Protein AF-A0A970GCR8-F1 (afdb_monomer_lite)

Secondary structure (DSSP, 8-state):
----------------SSPPHHHHHHHHHHHHHHHHHH-S-HHHHHHHHHHHHHHHHHTT-HHHHHHHHHHHHHHHHHHHHH------HHHHHHHHHHHHHHHHHTT-GGG-----GGGHHHHHHSTT--STHHHHTT--

Radius of gyration: 18.47 Å; chains: 1; bounding box: 47×45×52 Å

Sequence (140 aa):
MSGSIQRVNKVKLQFSNPRKIDEVFASYYLMLQYLQMSTQDPSAGAKVWLRWSWLYYDVQDEEMYIYASQQAYDMFKDAYYNSRRSTTVEQEQRLSLLLGELSLRLGNRDFCIIPKAENIGVLVAQKKDFTPHFVELISD

pLDDT: mean 70.86, std 19.69, range [33.91, 91.94]

Structure (mmCIF, N/CA/C/O backbone):
data_AF-A0A970GCR8-F1
#
_entry.id   AF-A0A970GCR8-F1
#
loop_
_atom_site.group_PDB
_atom_site.id
_atom_site.type_symbol
_atom_site.label_atom_id
_atom_site.label_alt_id
_atom_site.label_comp_id
_atom_site.label_asym_id
_atom_site.label_entity_id
_atom_site.label_seq_id
_atom_site.pdbx_PDB_ins_code
_atom_site.Cartn_x
_atom_site.Cartn_y
_atom_site.Cartn_z
_atom_site.occupancy
_atom_site.B_iso_or_equiv
_atom_site.auth_seq_id
_atom_site.auth_comp_id
_atom_site.auth_asym_id
_atom_site.auth_atom_id
_atom_site.pdbx_PDB_model_num
ATOM 1 N N . MET A 1 1 ? -22.436 24.938 -38.494 1.00 40.56 1 MET A N 1
ATOM 2 C CA . MET A 1 1 ? -22.784 24.130 -37.306 1.00 40.56 1 MET A CA 1
ATOM 3 C C . MET A 1 1 ? -21.615 24.209 -36.337 1.00 40.56 1 MET A C 1
ATOM 5 O O . MET A 1 1 ? -20.606 23.569 -36.582 1.00 40.56 1 MET A O 1
ATOM 9 N N . SER A 1 2 ? -21.690 25.078 -35.325 1.00 42.22 2 SER A N 1
ATOM 10 C CA . SER A 1 2 ? -20.643 25.208 -34.302 1.00 42.22 2 SER A CA 1
ATOM 11 C C . SER A 1 2 ? -21.113 24.455 -33.063 1.00 42.22 2 SER A C 1
ATOM 13 O O . SER A 1 2 ? -22.083 24.865 -32.428 1.00 42.22 2 SER A O 1
ATOM 15 N N . GLY A 1 3 ? -20.501 23.301 -32.798 1.00 45.28 3 GLY A N 1
ATOM 16 C CA . GLY A 1 3 ? -20.785 22.491 -31.619 1.00 45.28 3 GLY A CA 1
ATOM 17 C C . GLY A 1 3 ? -20.216 23.172 -30.381 1.00 45.28 3 GLY A C 1
ATOM 18 O O . GLY A 1 3 ? -19.003 23.321 -30.245 1.00 45.28 3 GLY A O 1
ATOM 19 N N . SER A 1 4 ? -21.091 23.609 -29.483 1.00 46.66 4 SER A N 1
ATOM 20 C CA . SER A 1 4 ? -20.717 24.130 -28.175 1.00 46.66 4 SER A CA 1
ATOM 21 C C . SER A 1 4 ? -20.138 23.003 -27.316 1.00 46.66 4 SER A C 1
ATOM 23 O O . SER A 1 4 ? -20.841 22.088 -26.893 1.00 46.66 4 SER A O 1
ATOM 25 N N . ILE A 1 5 ? -18.833 23.073 -27.046 1.00 57.75 5 ILE A N 1
ATOM 26 C CA . ILE A 1 5 ? -18.153 22.212 -26.074 1.00 57.75 5 ILE A CA 1
ATOM 27 C C . ILE A 1 5 ? -18.721 22.553 -24.690 1.00 57.75 5 ILE A C 1
ATOM 29 O O . ILE A 1 5 ? -18.456 23.630 -24.149 1.00 57.75 5 ILE A O 1
ATOM 33 N N . GLN A 1 6 ? -19.533 21.660 -24.118 1.00 56.91 6 GLN A N 1
ATOM 34 C CA . GLN A 1 6 ? -19.984 21.794 -22.735 1.00 56.91 6 GLN A CA 1
ATOM 35 C C . GLN A 1 6 ? -18.769 21.689 -21.806 1.00 56.91 6 GLN A C 1
ATOM 37 O O . GLN A 1 6 ? -18.039 20.699 -21.819 1.00 56.91 6 GLN A O 1
ATOM 42 N N . ARG A 1 7 ? -18.532 22.732 -21.002 1.00 55.84 7 ARG A N 1
ATOM 43 C CA . ARG A 1 7 ? -17.518 22.706 -19.944 1.00 55.84 7 ARG A CA 1
ATOM 44 C C . ARG A 1 7 ? -17.899 21.622 -18.939 1.00 55.84 7 ARG A C 1
ATOM 46 O O . ARG A 1 7 ? -18.975 21.686 -18.352 1.00 55.84 7 ARG A O 1
ATOM 53 N N . VAL A 1 8 ? -17.003 20.665 -18.715 1.00 57.84 8 VAL A N 1
ATOM 54 C CA . VAL A 1 8 ? -17.129 19.698 -17.621 1.00 57.84 8 VAL A CA 1
ATOM 55 C C . VAL A 1 8 ? -17.191 20.492 -16.315 1.00 57.84 8 VAL A C 1
ATOM 57 O O . VAL A 1 8 ? -16.239 21.194 -15.963 1.00 57.84 8 VAL A O 1
ATOM 60 N N . ASN A 1 9 ? -18.330 20.444 -15.622 1.00 60.50 9 ASN A N 1
ATOM 61 C CA . ASN A 1 9 ? -18.468 21.076 -14.316 1.00 60.50 9 ASN A CA 1
ATOM 62 C C . ASN A 1 9 ? -17.424 20.474 -13.371 1.00 60.50 9 ASN A C 1
ATOM 64 O O . ASN A 1 9 ? -17.391 19.265 -13.149 1.00 60.50 9 ASN A O 1
ATOM 68 N N . LYS A 1 10 ? -16.547 21.325 -12.834 1.00 64.19 10 LYS A N 1
ATOM 69 C CA . LYS A 1 10 ? -15.490 20.913 -11.909 1.00 64.19 10 LYS A CA 1
ATOM 70 C C . LYS A 1 10 ? -16.156 20.478 -10.601 1.00 64.19 10 LYS A C 1
ATOM 72 O O . LYS A 1 10 ? -16.572 21.327 -9.813 1.00 64.19 10 LYS A O 1
ATOM 77 N N . VAL A 1 11 ? -16.297 19.170 -10.394 1.00 71.56 11 VAL A N 1
ATOM 78 C CA . VAL A 1 11 ? -16.832 18.612 -9.147 1.00 71.56 11 VAL A CA 1
ATOM 79 C C . VAL A 1 11 ? -15.875 18.991 -8.019 1.00 71.56 11 VAL A C 1
ATOM 81 O O . VAL A 1 11 ? -14.709 18.599 -8.027 1.00 71.56 11 VAL A O 1
ATOM 84 N N . LYS A 1 12 ? -16.342 19.803 -7.067 1.00 73.25 12 LYS A N 1
ATOM 85 C CA . LYS A 1 12 ? -15.587 20.121 -5.852 1.00 73.25 12 LYS A CA 1
ATOM 86 C C . LYS A 1 12 ? -16.021 19.160 -4.755 1.00 73.25 12 LYS A C 1
ATOM 88 O O . LYS A 1 12 ? -17.142 19.266 -4.265 1.00 73.25 12 LYS A O 1
ATOM 93 N N . LEU A 1 13 ? -15.132 18.250 -4.370 1.00 74.94 13 LEU A N 1
ATOM 94 C CA . LEU A 1 13 ? -15.306 17.456 -3.158 1.00 74.94 13 LEU A CA 1
ATOM 95 C C . LEU A 1 13 ? -15.141 18.395 -1.958 1.00 74.94 13 LEU A C 1
ATOM 97 O O . LEU A 1 13 ? -14.096 19.028 -1.806 1.00 74.94 13 LEU A O 1
ATOM 101 N N . GLN A 1 14 ? -16.192 18.537 -1.155 1.00 81.56 14 GLN A N 1
ATOM 102 C CA . GLN A 1 14 ? -16.143 19.293 0.092 1.00 81.56 14 GLN A CA 1
ATOM 103 C C . GLN A 1 14 ? -15.914 18.300 1.228 1.00 81.56 14 GLN A C 1
ATOM 105 O O . GLN A 1 14 ? -16.780 17.476 1.499 1.00 81.56 14 GLN A O 1
ATOM 110 N N . PHE A 1 15 ? -14.737 18.363 1.845 1.00 85.56 15 PHE A N 1
ATOM 111 C CA . PHE A 1 15 ? -14.377 17.549 3.007 1.00 85.56 15 PHE A CA 1
ATOM 112 C C . PHE A 1 15 ? -14.419 18.401 4.274 1.00 85.56 15 PHE A C 1
ATOM 114 O O . PHE A 1 15 ? -14.181 19.612 4.206 1.00 85.56 15 PHE A O 1
ATOM 121 N N . SER A 1 16 ? -14.691 17.785 5.423 1.00 87.19 16 SER A N 1
ATOM 122 C CA . SER A 1 16 ? -14.644 18.480 6.704 1.00 87.19 16 SER A CA 1
ATOM 123 C C . SER A 1 16 ? -13.210 18.847 7.102 1.00 87.19 16 SER A C 1
ATOM 125 O O . SER A 1 16 ? -12.233 18.267 6.620 1.00 87.19 16 SER A O 1
ATOM 127 N N . ASN A 1 17 ? -13.075 19.826 8.001 1.00 85.38 17 ASN A N 1
ATOM 128 C CA . ASN A 1 17 ? -11.800 20.179 8.622 1.00 85.38 17 ASN A CA 1
ATOM 129 C C . ASN A 1 17 ? -11.961 20.233 10.156 1.00 85.38 17 ASN A C 1
ATOM 131 O O . ASN A 1 17 ? -12.662 21.128 10.633 1.00 85.38 17 ASN A O 1
ATOM 135 N N . PRO A 1 18 ? -11.352 19.309 10.927 1.00 87.25 18 PRO A N 1
ATOM 136 C CA . PRO A 1 18 ? -10.505 18.196 10.481 1.00 87.25 18 PRO A CA 1
ATOM 137 C C . PRO A 1 18 ? -11.275 17.152 9.654 1.00 87.25 18 PRO A C 1
ATOM 139 O O . PRO A 1 18 ? -12.496 17.020 9.776 1.00 87.25 18 PRO A O 1
ATOM 142 N N . ARG A 1 19 ? -10.563 16.441 8.771 1.00 87.38 19 ARG A N 1
ATOM 143 C CA . ARG A 1 19 ? -11.151 15.427 7.881 1.00 87.38 19 ARG A CA 1
ATOM 144 C C . ARG A 1 19 ? -11.620 14.225 8.697 1.00 87.38 19 ARG A C 1
ATOM 146 O O . ARG A 1 19 ? -10.886 13.743 9.558 1.00 87.38 19 ARG A O 1
ATOM 153 N N . LYS A 1 20 ? -12.822 13.726 8.409 1.00 91.12 20 LYS A N 1
ATOM 154 C CA . LYS A 1 20 ? -13.321 12.488 9.028 1.00 91.12 20 LYS A CA 1
ATOM 155 C C . LYS A 1 20 ? -12.689 11.262 8.381 1.00 91.12 20 LYS A C 1
ATOM 157 O O . LYS A 1 20 ? -12.360 11.279 7.198 1.00 91.12 20 LYS A O 1
ATOM 162 N N . ILE A 1 21 ? -12.581 10.176 9.139 1.00 88.44 21 ILE A N 1
ATOM 163 C CA . ILE A 1 21 ? -12.005 8.922 8.643 1.00 88.44 21 ILE A CA 1
ATOM 164 C C . ILE A 1 21 ? -12.734 8.409 7.387 1.00 88.44 21 ILE A C 1
ATOM 166 O O . ILE A 1 21 ? -12.088 8.087 6.393 1.00 88.44 21 ILE A O 1
ATOM 170 N N . ASP A 1 22 ? -14.066 8.481 7.361 1.00 88.88 22 ASP A N 1
ATOM 171 C CA . ASP A 1 22 ? -14.886 8.073 6.211 1.00 88.88 22 ASP A CA 1
ATOM 172 C C . ASP A 1 22 ? -14.582 8.890 4.948 1.00 88.88 22 ASP A C 1
ATOM 174 O O . ASP A 1 22 ? -14.593 8.372 3.834 1.00 88.88 22 ASP A O 1
ATOM 178 N N . GLU A 1 23 ? -14.264 10.176 5.108 1.00 91.00 23 GLU A N 1
ATOM 179 C CA . GLU A 1 23 ? -13.885 11.054 4.000 1.00 91.00 23 GLU A CA 1
ATOM 180 C C . GLU A 1 23 ? -12.491 10.707 3.461 1.00 91.00 23 GLU A C 1
ATOM 182 O O . GLU A 1 23 ? -12.244 10.818 2.256 1.00 91.00 23 GLU A O 1
ATOM 187 N N . VAL A 1 24 ? -11.582 10.253 4.334 1.00 91.12 24 VAL A N 1
ATOM 188 C CA . VAL A 1 24 ? -10.287 9.696 3.918 1.00 91.12 24 VAL A CA 1
ATOM 189 C C . VAL A 1 24 ? -10.530 8.432 3.098 1.00 91.12 24 VAL A C 1
ATOM 191 O O . VAL A 1 24 ? -10.071 8.362 1.957 1.00 91.12 24 VAL A O 1
ATOM 194 N N . PHE A 1 25 ? -11.315 7.484 3.611 1.00 90.31 25 PHE A N 1
ATOM 195 C CA . PHE A 1 25 ? -11.671 6.265 2.884 1.00 90.31 25 PHE A CA 1
ATOM 196 C C . PHE A 1 25 ? -12.309 6.572 1.525 1.00 90.31 25 PHE A C 1
ATOM 198 O O . PHE A 1 25 ? -11.859 6.048 0.506 1.00 90.31 25 PHE A O 1
ATOM 205 N N . ALA A 1 26 ? -13.279 7.489 1.470 1.00 90.25 26 ALA A N 1
ATOM 206 C CA . ALA A 1 26 ? -13.922 7.907 0.225 1.00 90.25 26 ALA A CA 1
ATOM 207 C C . ALA A 1 26 ? -12.912 8.424 -0.815 1.00 90.25 26 ALA A C 1
ATOM 209 O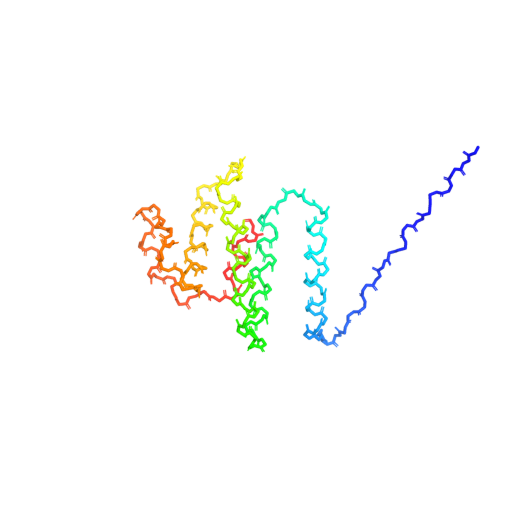 O . ALA A 1 26 ? -13.020 8.108 -2.000 1.00 90.25 26 ALA A O 1
ATOM 210 N N . SER A 1 27 ? -11.893 9.177 -0.384 1.00 89.38 27 SER A N 1
ATOM 211 C CA . SER A 1 27 ? -10.840 9.644 -1.290 1.00 89.38 27 SER A CA 1
ATOM 212 C C . SER A 1 27 ? -9.955 8.512 -1.832 1.00 89.38 27 SER A C 1
ATOM 214 O O . SER A 1 27 ? -9.626 8.530 -3.019 1.00 89.38 27 SER A O 1
ATOM 216 N N . TYR A 1 28 ? -9.641 7.491 -1.025 1.00 89.94 28 TYR A N 1
ATOM 217 C CA . TYR A 1 28 ? -8.916 6.297 -1.484 1.00 89.94 28 TYR A CA 1
ATOM 218 C C . TYR A 1 28 ? -9.740 5.463 -2.474 1.00 89.94 28 TYR A C 1
ATOM 220 O O . TYR A 1 28 ? -9.212 5.056 -3.508 1.00 89.94 28 TYR A O 1
ATOM 228 N N . TYR A 1 29 ? -11.042 5.287 -2.228 1.00 89.69 29 TYR A N 1
ATOM 229 C CA . TYR A 1 29 ? -11.939 4.616 -3.175 1.00 89.69 29 TYR A CA 1
ATOM 230 C C . TYR A 1 29 ? -11.965 5.318 -4.537 1.00 89.69 29 TYR A C 1
ATOM 232 O O . TYR A 1 29 ? -11.809 4.669 -5.572 1.00 89.69 29 TYR A O 1
ATOM 240 N N . LEU A 1 30 ? -12.106 6.647 -4.550 1.00 89.25 30 LEU A N 1
ATOM 241 C CA . LEU A 1 30 ? -12.079 7.430 -5.788 1.00 89.25 30 LEU A CA 1
ATOM 242 C C . LEU A 1 30 ? -10.731 7.317 -6.511 1.00 89.25 30 LEU A C 1
ATOM 244 O O . LEU A 1 30 ? -10.702 7.194 -7.735 1.00 89.25 30 LEU A O 1
ATOM 248 N N . MET A 1 31 ? -9.624 7.322 -5.765 1.00 87.88 31 MET A N 1
ATOM 249 C CA . MET A 1 31 ? -8.277 7.154 -6.312 1.00 87.88 31 MET A CA 1
ATOM 250 C C . MET A 1 31 ? -8.117 5.792 -7.000 1.00 87.88 31 MET A C 1
ATOM 252 O O . MET A 1 31 ? -7.604 5.724 -8.115 1.00 87.88 31 MET A O 1
ATOM 256 N N . LEU A 1 32 ? -8.587 4.712 -6.372 1.00 86.00 32 LEU A N 1
ATOM 257 C CA . LEU A 1 32 ? -8.523 3.368 -6.948 1.00 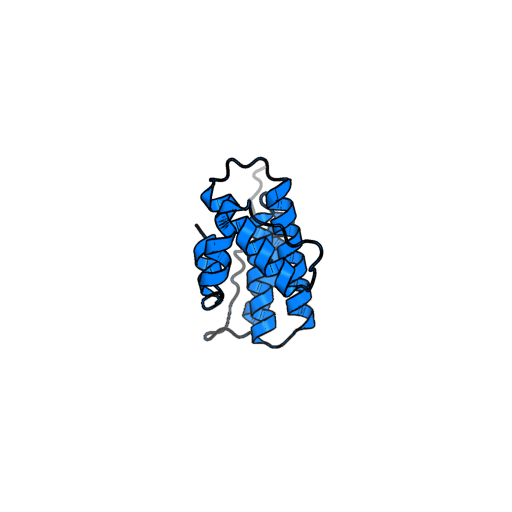86.00 32 LEU A CA 1
ATOM 258 C C . LEU A 1 32 ? -9.377 3.239 -8.207 1.00 86.00 32 LEU A C 1
ATOM 260 O O . LEU A 1 32 ? -8.899 2.701 -9.202 1.00 86.00 32 LEU A O 1
ATOM 264 N N . GLN A 1 33 ? -10.594 3.788 -8.200 1.00 86.69 33 GLN A N 1
ATOM 265 C CA . GLN A 1 33 ? -11.453 3.832 -9.389 1.00 86.69 33 GLN A CA 1
ATOM 266 C C . GLN A 1 33 ? -10.781 4.598 -10.535 1.00 86.69 33 GLN A C 1
ATOM 268 O O . GLN A 1 33 ? -10.742 4.136 -11.673 1.00 86.69 33 GLN A O 1
ATOM 273 N N . TYR A 1 34 ? -10.175 5.745 -10.229 1.00 86.94 34 TYR A N 1
ATOM 274 C CA . TYR A 1 34 ? -9.433 6.520 -11.217 1.00 86.94 34 TYR A CA 1
ATOM 275 C C . TYR A 1 34 ? -8.228 5.752 -11.782 1.00 86.94 34 TYR A C 1
ATOM 277 O O . TYR A 1 34 ? -7.990 5.772 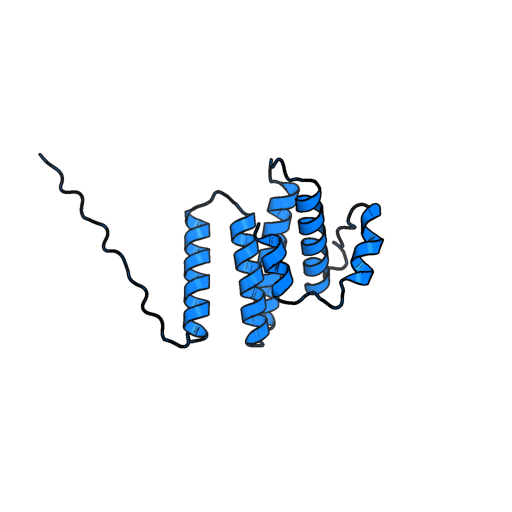-12.990 1.00 86.94 34 TYR A O 1
ATOM 285 N N . LEU A 1 35 ? -7.465 5.051 -10.941 1.00 84.00 35 LEU A N 1
ATOM 286 C CA . LEU A 1 35 ? -6.309 4.260 -11.375 1.00 84.00 35 LEU A CA 1
ATOM 287 C C . LEU A 1 35 ? -6.711 3.052 -12.229 1.00 84.00 35 LEU A C 1
ATOM 289 O O . LEU A 1 35 ? -6.031 2.753 -13.209 1.00 84.00 35 LEU A O 1
ATOM 293 N N . GLN A 1 36 ? -7.843 2.417 -11.918 1.00 80.38 36 GLN A N 1
ATOM 294 C CA . GLN A 1 36 ? -8.433 1.370 -12.757 1.00 80.38 36 GLN A CA 1
ATOM 295 C C . GLN A 1 36 ? -8.817 1.889 -14.149 1.00 80.38 36 GLN A C 1
ATOM 297 O O . GLN A 1 36 ? -8.715 1.151 -15.123 1.00 80.38 36 GLN A O 1
ATOM 302 N N . MET A 1 37 ? -9.228 3.156 -14.262 1.00 80.69 37 MET A N 1
ATOM 303 C CA . MET A 1 37 ? -9.617 3.777 -15.534 1.00 80.69 37 MET A CA 1
ATOM 304 C C . MET A 1 37 ? -8.448 4.396 -16.318 1.00 80.69 37 MET A C 1
ATOM 306 O O . MET A 1 37 ? -8.538 4.527 -17.535 1.00 80.69 37 MET A O 1
ATOM 310 N N . SER A 1 38 ? -7.372 4.815 -15.643 1.00 71.19 38 SER A N 1
ATOM 311 C CA . SER A 1 38 ? -6.264 5.592 -16.237 1.00 71.19 38 SER A CA 1
ATOM 312 C C . SER A 1 38 ? -5.029 4.762 -16.620 1.00 71.19 38 SER A C 1
ATOM 314 O O . SER A 1 38 ? -4.042 5.324 -17.089 1.00 71.19 38 SER A O 1
ATOM 316 N N . THR A 1 39 ? -5.095 3.440 -16.434 1.00 59.44 39 THR A N 1
ATOM 317 C CA . THR A 1 39 ? -4.083 2.398 -16.698 1.00 59.44 39 THR A CA 1
ATOM 318 C C . THR A 1 39 ? -2.828 2.834 -17.464 1.00 59.44 39 THR A C 1
ATOM 320 O O . THR A 1 39 ? -2.810 2.780 -18.694 1.00 59.44 39 THR A O 1
ATOM 323 N N . GLN A 1 40 ? -1.743 3.151 -16.745 1.00 61.88 40 GLN A N 1
ATOM 324 C CA . GLN A 1 40 ? -0.376 3.034 -17.289 1.00 61.88 40 GLN A CA 1
ATOM 325 C C . GLN A 1 40 ? 0.670 2.507 -16.294 1.00 61.88 40 GLN A C 1
ATOM 327 O O . GLN A 1 40 ? 1.734 2.072 -16.726 1.00 61.88 40 GLN A O 1
ATOM 332 N N . ASP A 1 41 ? 0.390 2.482 -14.986 1.00 71.56 41 ASP A N 1
ATOM 333 C CA . ASP A 1 41 ? 1.394 2.091 -13.996 1.00 71.56 41 ASP A CA 1
ATOM 334 C C . ASP A 1 41 ? 0.824 1.252 -12.833 1.00 71.56 41 ASP A C 1
ATOM 336 O O . ASP A 1 41 ? 0.227 1.814 -11.908 1.00 71.56 41 ASP A O 1
ATOM 340 N N . PRO A 1 42 ? 1.063 -0.075 -12.818 1.00 73.44 42 PRO A N 1
ATOM 341 C CA . PRO A 1 42 ? 0.709 -0.945 -11.694 1.00 73.44 42 PRO A CA 1
ATOM 342 C C . PRO A 1 42 ? 1.311 -0.494 -10.354 1.00 73.44 42 PRO A C 1
ATOM 344 O O . PRO A 1 42 ? 0.688 -0.665 -9.307 1.00 73.44 42 PRO A O 1
ATOM 347 N N . SER A 1 43 ? 2.481 0.154 -10.360 1.00 78.44 43 SER A N 1
ATOM 348 C CA . SER A 1 43 ? 3.138 0.611 -9.130 1.00 78.44 43 SER A CA 1
ATOM 349 C C . SER A 1 43 ? 2.408 1.775 -8.453 1.00 78.44 43 SER A C 1
ATOM 351 O O . SER A 1 43 ? 2.433 1.881 -7.227 1.00 78.44 43 SER A O 1
ATOM 353 N N . ALA A 1 44 ? 1.691 2.612 -9.212 1.00 82.38 44 ALA A N 1
ATOM 354 C CA . ALA A 1 44 ? 0.854 3.666 -8.641 1.00 82.38 44 ALA A CA 1
ATOM 355 C C . ALA A 1 44 ? -0.337 3.070 -7.874 1.00 82.38 44 ALA A C 1
ATOM 357 O O . ALA A 1 44 ? -0.620 3.489 -6.752 1.00 82.38 44 ALA A O 1
ATOM 358 N N . GLY A 1 45 ? -0.980 2.040 -8.436 1.00 86.62 45 GLY A N 1
ATOM 359 C CA . GLY A 1 45 ? -2.023 1.273 -7.749 1.00 86.62 45 GLY A CA 1
ATOM 360 C C . GLY A 1 45 ? -1.499 0.569 -6.501 1.00 86.62 45 GLY A C 1
ATOM 361 O O . GLY A 1 45 ? -2.094 0.698 -5.433 1.00 86.62 45 GLY A O 1
ATOM 362 N N . ALA A 1 46 ? -0.338 -0.079 -6.606 1.00 87.44 46 ALA A N 1
ATOM 363 C CA . ALA A 1 46 ? 0.299 -0.766 -5.487 1.00 87.44 46 ALA A CA 1
ATOM 364 C C . ALA A 1 46 ? 0.571 0.176 -4.297 1.00 87.44 46 ALA A C 1
ATOM 366 O O . ALA A 1 46 ? 0.262 -0.153 -3.151 1.00 87.44 46 ALA A O 1
ATOM 367 N N . LYS A 1 47 ? 1.070 1.394 -4.565 1.00 87.38 47 LYS A N 1
ATOM 368 C CA . LYS A 1 47 ? 1.288 2.433 -3.542 1.00 87.38 47 LYS A CA 1
ATOM 369 C C . LYS A 1 47 ? -0.011 2.853 -2.847 1.00 87.38 47 LYS A C 1
ATOM 371 O O . LYS A 1 47 ? -0.010 3.064 -1.634 1.00 87.38 47 LYS A O 1
ATOM 376 N N . VAL A 1 48 ? -1.111 2.979 -3.594 1.00 90.19 48 VAL A N 1
ATOM 377 C CA . VAL A 1 48 ? -2.420 3.333 -3.023 1.00 90.19 48 VAL A CA 1
ATOM 378 C C . VAL A 1 48 ? -2.939 2.211 -2.129 1.00 90.19 48 VAL A C 1
ATOM 380 O O . VAL A 1 48 ? -3.309 2.493 -0.994 1.00 90.19 48 VAL A O 1
ATOM 383 N N . TRP A 1 49 ? -2.886 0.955 -2.580 1.00 91.50 49 TRP A N 1
ATOM 384 C CA . TRP A 1 49 ? -3.268 -0.206 -1.768 1.00 91.50 49 TRP A CA 1
ATOM 385 C C . TRP A 1 49 ? -2.438 -0.340 -0.491 1.00 91.50 49 TRP A C 1
ATOM 387 O O . TRP A 1 49 ? -2.990 -0.608 0.573 1.00 91.50 49 TRP A O 1
ATOM 397 N N . LEU A 1 50 ? -1.131 -0.076 -0.564 1.00 91.00 50 LEU A N 1
ATOM 398 C CA . LEU A 1 50 ? -0.254 -0.116 0.604 1.00 91.00 50 LEU A CA 1
ATOM 399 C C . LEU A 1 50 ? -0.660 0.923 1.653 1.00 91.00 50 LEU A C 1
ATOM 401 O O . LEU A 1 50 ? -0.862 0.577 2.815 1.00 91.00 50 LEU A O 1
ATOM 405 N N . ARG A 1 51 ? -0.833 2.185 1.246 1.00 89.75 51 ARG A N 1
ATOM 406 C CA . ARG A 1 51 ? -1.286 3.245 2.162 1.00 89.75 51 ARG A CA 1
ATOM 407 C C . ARG A 1 51 ? -2.677 2.954 2.715 1.00 89.75 51 ARG A C 1
ATOM 409 O O . ARG A 1 51 ? -2.955 3.244 3.874 1.00 89.75 51 ARG A O 1
ATOM 416 N N . TRP A 1 52 ? -3.534 2.358 1.892 1.00 91.25 52 TRP A N 1
ATOM 417 C CA . TRP A 1 52 ? -4.877 1.998 2.304 1.00 91.25 52 TRP A CA 1
ATOM 418 C C . TRP A 1 52 ? -4.889 0.872 3.343 1.00 91.25 52 TRP A C 1
ATOM 420 O O . TRP A 1 52 ? -5.668 0.935 4.288 1.00 91.25 52 TRP A O 1
ATOM 430 N N . SER A 1 53 ? -3.970 -0.095 3.240 1.00 91.31 53 SER A N 1
ATOM 431 C CA . SER A 1 53 ? -3.799 -1.135 4.261 1.00 91.31 53 SER A CA 1
ATOM 432 C C . SER A 1 53 ? -3.503 -0.534 5.636 1.00 91.31 53 SER A C 1
ATOM 434 O O . SER A 1 53 ? -4.139 -0.899 6.618 1.00 91.31 53 SER A O 1
ATOM 436 N N . TRP A 1 54 ? -2.616 0.456 5.720 1.00 89.00 54 TRP A N 1
ATOM 437 C CA . TRP A 1 54 ? -2.308 1.111 6.990 1.00 89.00 54 TRP A CA 1
ATOM 438 C C . TRP A 1 54 ? -3.489 1.877 7.564 1.00 89.00 54 TRP A C 1
ATOM 440 O O . TRP A 1 54 ? -3.692 1.852 8.770 1.00 89.00 54 TRP A O 1
ATOM 450 N N . LEU A 1 55 ? -4.316 2.481 6.709 1.00 90.50 55 LEU A N 1
ATOM 451 C CA . LEU A 1 55 ? -5.548 3.112 7.168 1.00 90.50 55 LEU A CA 1
ATOM 452 C C . LEU A 1 55 ? -6.488 2.092 7.828 1.00 90.50 55 LEU A C 1
ATOM 454 O O . LEU A 1 55 ? -7.103 2.407 8.841 1.00 90.50 55 LEU A O 1
ATOM 458 N N . TYR A 1 56 ? -6.571 0.874 7.281 1.00 89.62 56 TYR A N 1
ATOM 459 C CA . TYR A 1 56 ? -7.318 -0.228 7.892 1.00 89.62 56 TYR A CA 1
ATOM 460 C C . TYR A 1 56 ? -6.696 -0.715 9.203 1.00 89.62 56 TYR A C 1
ATOM 462 O O . TYR A 1 56 ? -7.418 -0.966 10.165 1.00 89.62 56 TYR A O 1
ATOM 470 N N . TYR A 1 57 ? -5.365 -0.765 9.279 1.00 87.44 57 TYR A N 1
ATOM 471 C CA . TYR A 1 57 ? -4.654 -1.062 10.522 1.00 87.44 57 TYR A CA 1
ATOM 472 C C . TYR A 1 57 ? -4.950 -0.024 11.618 1.00 87.44 57 TYR A C 1
ATOM 474 O O . TYR A 1 57 ? -5.243 -0.396 12.753 1.00 87.44 57 TYR A O 1
ATOM 482 N N . ASP A 1 58 ? -4.952 1.268 11.275 1.00 88.25 58 ASP A N 1
ATOM 483 C CA . ASP A 1 58 ? -5.226 2.363 12.214 1.00 88.25 58 ASP A CA 1
ATOM 484 C C . ASP A 1 58 ? -6.653 2.304 12.783 1.00 88.25 58 ASP A C 1
ATOM 486 O O . ASP A 1 58 ? -6.871 2.637 13.950 1.00 88.25 58 ASP A O 1
ATOM 490 N N . VAL A 1 59 ? -7.625 1.847 11.985 1.00 91.69 59 VAL A N 1
ATOM 491 C CA . VAL A 1 59 ? -9.010 1.616 12.439 1.00 91.69 59 VAL A CA 1
ATOM 492 C C . VAL A 1 59 ? -9.247 0.209 12.999 1.00 91.69 59 VAL A C 1
ATOM 494 O O . VAL A 1 59 ? -10.383 -0.120 13.330 1.00 91.69 59 VAL A O 1
ATOM 497 N N . GLN A 1 60 ? -8.187 -0.594 13.153 1.00 90.31 60 GLN A N 1
ATOM 498 C CA . GLN A 1 60 ? -8.207 -1.955 13.707 1.00 90.31 60 GLN A CA 1
ATOM 499 C C . GLN A 1 60 ? -9.057 -2.959 12.908 1.00 90.31 60 GLN A C 1
ATOM 501 O O . GLN A 1 60 ? -9.539 -3.950 13.455 1.00 90.31 60 GLN A O 1
ATOM 506 N N . ASP A 1 61 ? -9.216 -2.729 11.606 1.00 90.31 61 ASP A N 1
ATOM 507 C CA . ASP A 1 61 ? -9.855 -3.668 10.684 1.00 90.31 61 ASP A CA 1
ATOM 508 C C . ASP A 1 61 ? -8.791 -4.606 10.095 1.00 90.31 61 ASP A C 1
ATOM 510 O O . ASP A 1 61 ? -8.161 -4.330 9.070 1.00 90.31 61 ASP A O 1
ATOM 514 N N . GLU A 1 62 ? -8.537 -5.706 10.804 1.00 87.38 62 GLU A N 1
ATOM 515 C CA . GLU A 1 62 ? -7.479 -6.659 10.458 1.00 87.38 62 GLU A CA 1
ATOM 516 C C . GLU A 1 62 ? -7.760 -7.400 9.142 1.00 87.38 62 GLU A C 1
ATOM 518 O O . GLU A 1 62 ? -6.843 -7.630 8.352 1.00 87.38 62 GLU A O 1
ATOM 523 N N . GLU A 1 63 ? -9.024 -7.725 8.863 1.00 89.88 63 GLU A N 1
ATOM 524 C CA . GLU A 1 63 ? -9.413 -8.421 7.634 1.00 89.88 63 GLU A CA 1
ATOM 525 C C . GLU A 1 63 ? -9.086 -7.562 6.409 1.00 89.88 63 GLU A C 1
ATOM 527 O O . GLU A 1 63 ? -8.386 -8.004 5.488 1.00 89.88 63 GLU A O 1
ATOM 532 N N . MET A 1 64 ? -9.513 -6.297 6.429 1.00 89.69 64 MET A N 1
ATOM 533 C CA . MET A 1 64 ? -9.242 -5.376 5.332 1.00 89.69 64 MET A CA 1
ATOM 534 C C . MET A 1 64 ? -7.777 -4.952 5.267 1.00 89.69 64 MET A C 1
ATOM 536 O O . MET A 1 64 ? -7.253 -4.734 4.170 1.00 89.69 64 MET A O 1
ATOM 540 N N . TYR A 1 65 ? -7.079 -4.891 6.403 1.00 89.69 65 TYR A N 1
ATOM 541 C CA . TYR A 1 65 ? -5.634 -4.677 6.436 1.00 89.69 65 TYR A CA 1
ATOM 542 C C . TYR A 1 65 ? -4.878 -5.771 5.673 1.00 89.69 65 TYR A C 1
ATOM 544 O O . TYR A 1 65 ? -4.027 -5.458 4.829 1.00 89.69 65 TYR A O 1
ATOM 552 N N . ILE A 1 66 ? -5.198 -7.042 5.927 1.00 88.38 66 ILE A N 1
ATOM 553 C CA . ILE A 1 66 ? -4.587 -8.181 5.235 1.00 88.38 66 ILE A CA 1
ATOM 554 C C . ILE A 1 66 ? -4.971 -8.177 3.756 1.00 88.38 66 ILE A C 1
ATOM 556 O O . ILE A 1 66 ? -4.091 -8.288 2.899 1.00 88.38 66 ILE A O 1
ATOM 560 N N . TYR A 1 67 ? -6.249 -7.966 3.441 1.00 91.69 67 TYR A N 1
ATOM 561 C CA . TYR A 1 67 ? -6.722 -7.905 2.060 1.00 91.69 67 TYR A CA 1
ATOM 562 C C . TYR A 1 67 ? -6.007 -6.814 1.251 1.00 91.69 67 TYR A C 1
ATOM 564 O O . TYR A 1 67 ? -5.446 -7.084 0.187 1.00 91.69 67 TYR A O 1
ATOM 572 N N . ALA A 1 68 ? -5.964 -5.585 1.768 1.00 91.50 68 ALA A N 1
ATOM 573 C CA . ALA A 1 68 ? -5.301 -4.471 1.100 1.00 91.50 68 ALA A CA 1
ATOM 574 C C . ALA A 1 68 ? -3.782 -4.689 0.986 1.00 91.50 68 ALA A C 1
ATOM 576 O O . ALA A 1 68 ? -3.187 -4.349 -0.039 1.00 91.50 68 ALA A O 1
ATOM 577 N N . SER A 1 69 ? -3.158 -5.305 1.998 1.00 88.94 69 SER A N 1
ATOM 578 C CA . SER A 1 69 ? -1.740 -5.687 1.954 1.00 88.94 69 SER A CA 1
ATOM 579 C C . SER A 1 69 ? -1.462 -6.722 0.857 1.00 88.94 69 SER A C 1
ATOM 581 O O . SER A 1 69 ? -0.455 -6.610 0.159 1.00 88.94 69 SER A O 1
ATOM 583 N N . GLN A 1 70 ? -2.360 -7.692 0.661 1.00 91.81 70 GLN A N 1
ATOM 584 C CA . GLN A 1 70 ? -2.258 -8.691 -0.406 1.00 91.81 70 GLN A CA 1
ATOM 585 C C . GLN A 1 70 ? -2.388 -8.046 -1.792 1.00 91.81 70 GLN A C 1
ATOM 587 O O . GLN A 1 70 ? -1.556 -8.295 -2.660 1.00 91.81 70 GLN A O 1
ATOM 592 N N . GLN A 1 71 ? -3.358 -7.145 -1.983 1.00 91.94 71 GLN A N 1
ATOM 593 C CA . GLN A 1 71 ? -3.503 -6.406 -3.244 1.00 91.94 71 GLN A CA 1
ATOM 594 C C . GLN A 1 71 ? -2.254 -5.573 -3.566 1.00 91.94 71 GLN A C 1
ATOM 596 O O . GLN A 1 71 ? -1.768 -5.582 -4.697 1.00 91.94 71 GLN A O 1
ATOM 601 N N . ALA A 1 72 ? -1.691 -4.891 -2.563 1.00 91.25 72 ALA A N 1
ATOM 602 C CA . ALA A 1 72 ? -0.441 -4.156 -2.730 1.00 91.25 72 ALA A CA 1
ATOM 603 C C . ALA A 1 72 ? 0.708 -5.089 -3.136 1.00 91.25 72 ALA A C 1
ATOM 605 O O . ALA A 1 72 ? 1.446 -4.780 -4.072 1.00 91.25 72 ALA A O 1
ATOM 606 N N . TYR A 1 73 ? 0.839 -6.236 -2.462 1.00 89.62 73 TYR A N 1
ATOM 607 C CA . TYR A 1 73 ? 1.864 -7.236 -2.750 1.00 89.62 73 TYR A CA 1
ATOM 608 C C . TYR A 1 73 ? 1.779 -7.746 -4.191 1.00 89.62 73 TYR A C 1
ATOM 610 O O . TYR A 1 73 ? 2.783 -7.721 -4.901 1.00 89.62 73 TYR A O 1
ATOM 618 N N . ASP A 1 74 ? 0.592 -8.146 -4.647 1.00 89.25 74 ASP A N 1
ATOM 619 C CA . ASP A 1 74 ? 0.406 -8.696 -5.991 1.00 89.25 74 ASP A CA 1
ATOM 620 C C . ASP A 1 74 ? 0.717 -7.661 -7.078 1.00 89.25 74 ASP A C 1
ATOM 622 O O . ASP A 1 74 ? 1.403 -7.972 -8.053 1.00 89.25 74 ASP A O 1
ATOM 626 N N . MET A 1 75 ? 0.310 -6.403 -6.883 1.00 87.56 75 MET A N 1
ATOM 627 C CA . MET A 1 75 ? 0.616 -5.325 -7.827 1.00 87.56 75 MET A CA 1
ATOM 628 C C . MET A 1 75 ? 2.101 -4.932 -7.822 1.00 87.56 75 MET A C 1
ATOM 630 O O . MET A 1 75 ? 2.663 -4.657 -8.883 1.00 87.56 75 MET A O 1
ATOM 634 N N . PHE A 1 76 ? 2.767 -4.918 -6.661 1.00 86.88 76 PHE A N 1
ATOM 635 C CA . PHE A 1 76 ? 4.216 -4.690 -6.595 1.00 86.88 76 PHE A CA 1
ATOM 636 C C . PHE A 1 76 ? 5.004 -5.842 -7.214 1.00 86.88 76 PHE A C 1
ATOM 638 O O . PHE A 1 76 ? 6.014 -5.604 -7.874 1.00 86.88 76 PHE A O 1
ATOM 645 N N . LYS A 1 77 ? 4.535 -7.079 -7.038 1.00 86.56 77 LYS A N 1
ATOM 646 C CA . LYS A 1 77 ? 5.120 -8.271 -7.648 1.00 86.56 77 LYS A CA 1
ATOM 647 C C . LYS A 1 77 ? 4.990 -8.215 -9.168 1.00 86.56 77 LYS A C 1
ATOM 649 O O . LYS A 1 77 ? 5.976 -8.434 -9.867 1.00 86.56 77 LYS A O 1
ATOM 654 N N . ASP A 1 78 ? 3.811 -7.864 -9.673 1.00 84.31 78 ASP A N 1
ATOM 655 C CA . ASP A 1 78 ? 3.578 -7.651 -11.102 1.00 84.31 78 ASP A CA 1
ATOM 656 C C . ASP A 1 78 ? 4.480 -6.536 -11.653 1.00 84.31 78 ASP A C 1
ATOM 658 O O . ASP A 1 78 ? 5.189 -6.731 -12.640 1.00 84.31 78 ASP A O 1
ATOM 662 N N . ALA A 1 79 ? 4.569 -5.402 -10.952 1.00 80.81 79 ALA A N 1
ATOM 663 C CA . ALA A 1 79 ? 5.473 -4.318 -11.323 1.00 80.81 79 ALA A CA 1
ATOM 664 C C . ALA A 1 79 ? 6.953 -4.750 -11.324 1.00 80.81 79 ALA A C 1
ATOM 666 O O . ALA A 1 79 ? 7.704 -4.332 -12.203 1.00 80.81 79 ALA A O 1
ATOM 667 N N . TYR A 1 80 ? 7.384 -5.591 -10.381 1.00 78.44 80 TYR A N 1
ATOM 668 C CA . TYR A 1 80 ? 8.766 -6.071 -10.298 1.00 78.44 80 TYR A CA 1
ATOM 669 C C . TYR A 1 80 ? 9.127 -7.022 -11.446 1.00 78.44 80 TYR A C 1
ATOM 671 O O . TYR A 1 80 ? 10.178 -6.867 -12.060 1.00 78.44 80 TYR A O 1
ATOM 679 N N . TYR A 1 81 ? 8.262 -7.992 -11.759 1.00 78.44 81 TYR A N 1
ATOM 680 C CA . TYR A 1 81 ? 8.570 -9.028 -12.753 1.00 78.44 81 TYR A CA 1
ATOM 681 C C . TYR A 1 81 ? 8.199 -8.649 -14.190 1.00 78.44 81 TYR A C 1
ATOM 683 O O . TYR A 1 81 ? 8.873 -9.085 -15.122 1.00 78.44 81 TYR A O 1
ATOM 691 N N . ASN A 1 82 ? 7.142 -7.856 -14.386 1.00 73.31 82 ASN A N 1
ATOM 692 C CA . ASN A 1 82 ? 6.570 -7.598 -15.710 1.00 73.31 82 ASN A CA 1
ATOM 693 C C . ASN A 1 82 ? 6.818 -6.177 -16.228 1.00 73.31 82 ASN A C 1
ATOM 695 O O . ASN A 1 82 ? 6.540 -5.896 -17.399 1.00 73.31 82 ASN A O 1
ATOM 699 N N . SER A 1 83 ? 7.367 -5.265 -15.417 1.00 64.12 83 SER A N 1
ATOM 700 C CA . SER A 1 83 ? 7.701 -3.936 -15.926 1.00 64.12 83 SER A CA 1
ATOM 701 C C . SER A 1 83 ? 8.978 -3.976 -16.773 1.00 64.12 83 SER A C 1
ATOM 703 O O . SER A 1 83 ? 10.053 -4.365 -16.329 1.00 64.12 83 SER A O 1
ATOM 705 N N . ARG A 1 84 ? 8.879 -3.529 -18.030 1.00 53.34 84 ARG A N 1
ATOM 706 C CA . ARG A 1 84 ? 10.037 -3.264 -18.906 1.00 53.34 84 ARG A CA 1
ATOM 707 C C . ARG A 1 84 ? 10.703 -1.931 -18.540 1.00 53.34 84 ARG A C 1
ATOM 709 O O . ARG A 1 84 ? 10.900 -1.080 -19.406 1.00 53.34 84 ARG A O 1
ATOM 716 N N . ARG A 1 85 ? 10.940 -1.684 -17.253 1.00 57.25 85 ARG A N 1
ATOM 717 C CA . ARG A 1 85 ? 11.481 -0.408 -16.772 1.00 57.25 85 ARG A CA 1
ATOM 718 C C . ARG A 1 85 ? 12.998 -0.446 -16.723 1.00 57.25 85 ARG A C 1
ATOM 720 O O . ARG A 1 85 ? 13.585 -1.440 -16.321 1.00 57.25 85 ARG A O 1
ATOM 727 N N . SER A 1 86 ? 13.628 0.676 -17.064 1.00 54.00 86 SER A N 1
ATOM 728 C CA . SER A 1 86 ? 14.991 0.971 -16.624 1.00 54.00 86 SER A CA 1
ATOM 729 C C . SER A 1 86 ? 14.935 1.446 -15.167 1.00 54.00 86 SER A C 1
ATOM 731 O O . SER A 1 86 ? 15.087 2.635 -14.883 1.00 54.00 86 SER A O 1
ATOM 733 N N . THR A 1 87 ? 14.597 0.551 -14.245 1.00 64.12 87 THR A N 1
ATOM 734 C CA . THR A 1 87 ? 14.692 0.845 -12.813 1.00 64.12 87 THR A CA 1
ATOM 735 C C . THR A 1 87 ? 16.157 0.981 -12.428 1.00 64.12 87 THR A C 1
ATOM 737 O O . THR A 1 87 ? 17.013 0.241 -12.915 1.00 64.12 87 THR A O 1
ATOM 740 N N . THR A 1 88 ? 16.479 1.952 -11.575 1.00 71.69 88 THR A N 1
ATOM 741 C CA . THR A 1 88 ? 17.823 2.005 -10.994 1.00 71.69 88 THR A CA 1
ATOM 742 C C . THR A 1 88 ? 18.012 0.811 -10.055 1.00 71.69 88 THR A C 1
ATOM 744 O O . THR A 1 88 ? 17.046 0.288 -9.494 1.00 71.69 88 THR A O 1
ATOM 747 N N . VAL A 1 89 ? 19.263 0.395 -9.835 1.00 72.44 89 VAL A N 1
ATOM 748 C CA . VAL A 1 89 ? 19.592 -0.678 -8.875 1.00 72.44 89 VAL A CA 1
ATOM 749 C C . VAL A 1 89 ? 18.992 -0.387 -7.494 1.00 72.44 89 VAL A C 1
ATOM 751 O O . VAL A 1 89 ? 18.489 -1.283 -6.824 1.00 72.44 89 VAL A O 1
ATOM 754 N N . GLU A 1 90 ? 18.987 0.881 -7.090 1.00 71.81 90 GLU A N 1
ATOM 755 C CA . GLU A 1 90 ? 18.405 1.327 -5.827 1.00 71.81 90 GLU A CA 1
ATOM 756 C C . GLU A 1 90 ? 16.878 1.144 -5.779 1.00 71.81 90 GLU A C 1
ATOM 758 O O . GLU A 1 90 ? 16.346 0.661 -4.780 1.00 71.81 90 GLU A O 1
ATOM 763 N N . GLN A 1 91 ? 16.161 1.472 -6.858 1.00 70.38 91 GLN A N 1
ATOM 764 C CA . GLN A 1 91 ? 14.709 1.275 -6.935 1.00 70.38 91 GLN A CA 1
ATOM 765 C C . GLN A 1 91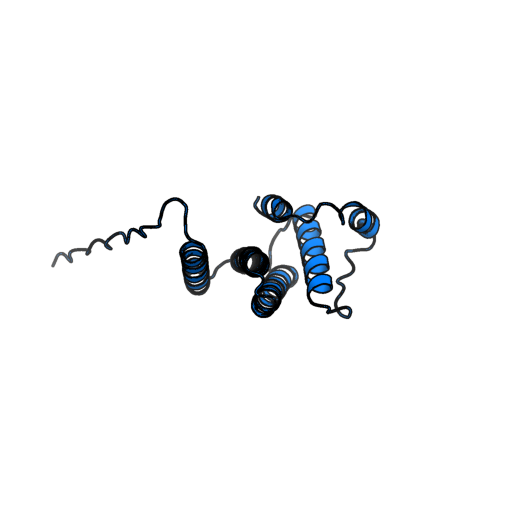 ? 14.334 -0.211 -6.870 1.00 70.38 91 GLN A C 1
ATOM 767 O O . GLN A 1 91 ? 13.383 -0.574 -6.175 1.00 70.38 91 GLN A O 1
ATOM 772 N N . GLU A 1 92 ? 15.101 -1.083 -7.530 1.00 73.19 92 GLU A N 1
ATOM 773 C CA . GLU A 1 92 ? 14.910 -2.536 -7.442 1.00 73.19 92 GLU A CA 1
ATOM 774 C C . GLU A 1 92 ? 15.177 -3.071 -6.034 1.00 73.19 92 GLU A C 1
ATOM 776 O O . GLU A 1 92 ? 14.415 -3.901 -5.534 1.00 73.19 92 GLU A O 1
ATOM 781 N N . GLN A 1 93 ? 16.226 -2.578 -5.368 1.00 78.38 93 GLN A N 1
ATOM 782 C CA . GLN A 1 93 ? 16.532 -2.943 -3.986 1.00 78.38 93 GLN A CA 1
ATOM 783 C C . GLN A 1 93 ? 15.399 -2.532 -3.042 1.00 78.38 93 GLN A C 1
ATOM 785 O O . GLN A 1 93 ? 14.904 -3.372 -2.289 1.00 78.38 93 GLN A O 1
ATOM 790 N N . ARG A 1 94 ? 14.923 -1.285 -3.125 1.00 80.19 94 ARG A N 1
ATOM 791 C CA . ARG A 1 94 ? 13.797 -0.795 -2.311 1.00 80.19 94 ARG A CA 1
ATOM 792 C C . ARG A 1 94 ? 12.530 -1.622 -2.538 1.00 80.19 94 ARG A C 1
ATOM 794 O O . ARG A 1 94 ? 11.886 -2.031 -1.573 1.00 80.19 94 ARG A O 1
ATOM 801 N N . LEU A 1 95 ? 12.203 -1.930 -3.794 1.00 78.69 95 LEU A N 1
ATOM 802 C CA . LEU A 1 95 ? 11.041 -2.753 -4.134 1.00 78.69 95 LEU A CA 1
ATOM 803 C C . LEU A 1 95 ? 11.180 -4.195 -3.613 1.00 78.69 95 LEU A C 1
ATOM 805 O O . LEU A 1 95 ? 10.212 -4.757 -3.105 1.00 78.69 95 LEU A O 1
ATOM 809 N N . SER A 1 96 ? 12.384 -4.775 -3.662 1.00 78.62 96 SER A N 1
ATOM 810 C CA . SER A 1 96 ? 12.645 -6.113 -3.113 1.00 78.62 96 SER A CA 1
ATOM 811 C C . SER A 1 96 ? 12.472 -6.176 -1.590 1.00 78.62 96 SER A C 1
ATOM 813 O O . SER A 1 96 ? 11.892 -7.134 -1.080 1.00 78.62 96 SER A O 1
ATOM 815 N N . LEU A 1 97 ? 12.899 -5.132 -0.867 1.00 81.56 97 LEU A N 1
ATOM 816 C CA . LEU A 1 97 ? 12.701 -5.021 0.580 1.00 81.56 97 LEU A CA 1
ATOM 817 C C . LEU A 1 97 ? 11.213 -4.926 0.925 1.00 81.56 97 LEU A C 1
ATOM 819 O O . LEU A 1 97 ? 10.743 -5.644 1.805 1.00 81.56 97 LEU A O 1
ATOM 823 N N . LEU A 1 98 ? 10.471 -4.092 0.193 1.00 83.50 98 LEU A N 1
ATOM 824 C CA . LEU A 1 98 ? 9.033 -3.927 0.384 1.00 83.50 98 LEU A CA 1
ATOM 825 C C . LEU A 1 98 ? 8.266 -5.236 0.147 1.00 83.50 98 LEU A C 1
ATOM 827 O O . LEU A 1 98 ? 7.398 -5.603 0.936 1.00 83.50 98 LEU A O 1
ATOM 831 N N . LEU A 1 99 ? 8.601 -5.967 -0.920 1.00 84.75 99 LEU A N 1
ATOM 832 C CA . LEU A 1 99 ? 8.002 -7.273 -1.197 1.00 84.75 99 LEU A CA 1
ATOM 833 C C . LEU A 1 99 ? 8.323 -8.294 -0.099 1.00 84.75 99 LEU A C 1
ATOM 835 O O . LEU A 1 99 ? 7.450 -9.075 0.280 1.00 84.75 99 LEU A O 1
ATOM 839 N N . GLY A 1 100 ? 9.547 -8.267 0.436 1.00 79.44 100 GLY A N 1
ATOM 840 C CA . GLY A 1 100 ? 9.938 -9.088 1.578 1.00 79.44 100 GLY A CA 1
ATOM 841 C C . GLY A 1 100 ? 9.114 -8.770 2.827 1.00 79.44 100 GLY A C 1
ATOM 842 O O . GLY A 1 100 ? 8.549 -9.680 3.432 1.00 79.44 100 GLY A O 1
ATOM 843 N N . GLU A 1 101 ? 8.966 -7.493 3.178 1.00 82.50 101 GLU A N 1
ATOM 844 C CA . GLU A 1 101 ? 8.146 -7.062 4.316 1.00 82.50 101 GLU A CA 1
ATOM 845 C C . GLU A 1 101 ? 6.683 -7.508 4.170 1.00 82.50 101 GLU A C 1
ATOM 847 O O . GLU A 1 101 ? 6.117 -8.111 5.085 1.00 82.50 101 GLU A O 1
ATOM 852 N N . LEU A 1 102 ? 6.083 -7.273 2.999 1.00 84.25 102 LEU A N 1
ATOM 853 C CA . LEU A 1 102 ? 4.705 -7.670 2.718 1.00 84.25 102 LEU A CA 1
ATOM 854 C C . LEU A 1 102 ? 4.526 -9.195 2.760 1.00 84.25 102 LEU A C 1
ATOM 856 O O . LEU A 1 102 ? 3.546 -9.670 3.326 1.00 84.25 102 LEU A O 1
ATOM 860 N N . SER A 1 103 ? 5.487 -9.974 2.249 1.00 81.12 103 SER A N 1
ATOM 861 C CA . SER A 1 103 ? 5.438 -11.444 2.331 1.00 81.12 103 SER A CA 1
ATOM 862 C C . SER A 1 103 ? 5.447 -11.954 3.776 1.00 81.12 103 SER A C 1
ATOM 864 O O . SER A 1 103 ? 4.667 -12.843 4.125 1.00 81.12 103 SER A O 1
ATOM 866 N N . LEU A 1 104 ? 6.267 -11.341 4.640 1.00 79.94 104 LEU A N 1
ATOM 867 C CA . LEU A 1 104 ? 6.329 -11.659 6.066 1.00 79.94 104 LEU A CA 1
ATOM 868 C C . LEU A 1 104 ? 5.025 -11.291 6.777 1.00 79.94 104 LEU A C 1
ATOM 870 O O . LEU A 1 104 ? 4.516 -12.085 7.569 1.00 79.94 104 LEU A O 1
ATOM 874 N N . ARG A 1 105 ? 4.479 -10.109 6.471 1.00 78.56 105 ARG A N 1
ATOM 875 C CA . ARG A 1 105 ? 3.208 -9.604 7.008 1.00 78.56 105 ARG A CA 1
ATOM 876 C C . ARG A 1 105 ? 2.035 -10.528 6.676 1.00 78.56 105 ARG A C 1
ATOM 878 O O . ARG A 1 105 ? 1.192 -10.763 7.531 1.00 78.56 105 ARG A O 1
ATOM 885 N N . LEU A 1 106 ? 2.002 -11.068 5.460 1.00 81.19 106 LEU A N 1
ATOM 886 C CA . LEU A 1 106 ? 0.930 -11.941 4.970 1.00 81.19 106 LEU A CA 1
ATOM 887 C C . LEU A 1 106 ? 1.069 -13.400 5.439 1.00 81.19 106 LEU A C 1
ATOM 889 O O . LEU A 1 106 ? 0.253 -14.242 5.078 1.00 81.19 106 LEU A O 1
ATOM 893 N N . GLY A 1 107 ? 2.109 -13.736 6.210 1.00 69.50 107 GLY A N 1
ATOM 894 C CA . GLY A 1 107 ? 2.350 -15.106 6.671 1.00 69.50 107 GLY A CA 1
ATOM 895 C C . GLY A 1 107 ? 2.781 -16.080 5.565 1.00 69.50 107 GLY A C 1
ATOM 896 O O . GLY A 1 107 ? 3.004 -17.258 5.849 1.00 69.50 107 GLY A O 1
ATOM 897 N N . ASN A 1 108 ? 2.971 -15.594 4.334 1.00 55.56 108 ASN A N 1
ATOM 898 C CA . ASN A 1 108 ? 3.456 -16.357 3.186 1.00 55.56 108 ASN A CA 1
ATOM 899 C C . ASN A 1 108 ? 4.969 -16.593 3.311 1.00 55.56 108 ASN A C 1
ATOM 901 O O . ASN A 1 108 ? 5.782 -15.957 2.641 1.00 55.56 108 ASN A O 1
ATOM 905 N N . ARG A 1 109 ? 5.362 -17.531 4.183 1.00 46.47 109 ARG A N 1
ATOM 906 C CA . ARG A 1 109 ? 6.772 -17.927 4.380 1.00 46.47 109 ARG A CA 1
ATOM 907 C C . ARG A 1 109 ? 7.397 -18.566 3.135 1.00 46.47 109 ARG A C 1
ATOM 909 O O . ARG A 1 109 ? 8.617 -18.544 2.998 1.00 46.47 109 ARG A O 1
ATOM 916 N N . ASP A 1 110 ? 6.571 -19.082 2.227 1.00 40.44 110 ASP A N 1
ATOM 917 C CA . ASP A 1 110 ? 7.007 -19.834 1.043 1.00 40.44 110 ASP A CA 1
ATOM 918 C C . ASP A 1 110 ? 7.533 -18.938 -0.087 1.00 40.44 110 ASP A C 1
ATOM 920 O O . ASP A 1 110 ? 8.239 -19.407 -0.978 1.00 40.44 110 ASP A O 1
ATOM 924 N N . PHE A 1 111 ? 7.232 -17.636 -0.043 1.00 43.88 111 PHE A N 1
ATOM 925 C CA . PHE A 1 111 ? 7.667 -16.654 -1.039 1.00 43.88 111 PHE A CA 1
ATOM 926 C C . PHE A 1 111 ? 8.456 -15.523 -0.377 1.00 43.88 111 PHE A C 1
ATOM 928 O O . PHE A 1 111 ? 8.277 -14.343 -0.677 1.00 43.88 111 PHE A O 1
ATOM 935 N N . CYS A 1 11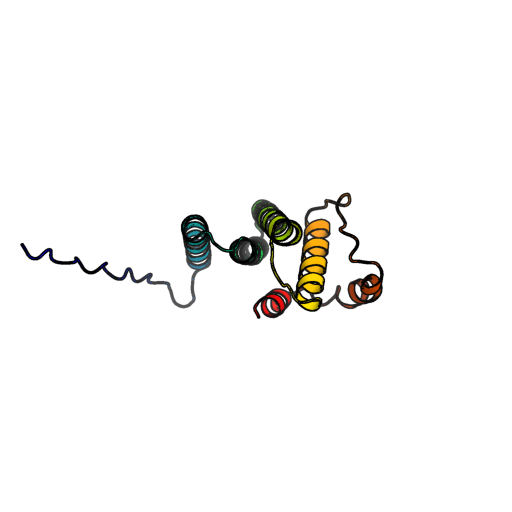2 ? 9.347 -15.890 0.546 1.00 40.69 112 CYS A N 1
ATOM 936 C CA . CYS A 1 112 ? 10.416 -15.000 0.964 1.00 40.69 112 CYS A CA 1
ATOM 937 C C . CYS A 1 112 ? 11.313 -14.806 -0.263 1.00 40.69 112 CYS A C 1
ATOM 939 O O . CYS A 1 112 ? 12.152 -15.652 -0.576 1.00 40.69 112 CYS A O 1
ATOM 941 N N . ILE A 1 113 ? 11.065 -13.741 -1.029 1.00 46.84 113 ILE A N 1
ATOM 942 C CA . ILE A 1 113 ? 11.944 -13.338 -2.122 1.00 46.84 113 ILE A CA 1
ATOM 943 C C . ILE A 1 113 ? 13.249 -12.984 -1.429 1.00 46.84 113 ILE A C 1
ATOM 945 O O . ILE A 1 113 ? 13.354 -11.915 -0.842 1.00 46.84 113 ILE A O 1
ATOM 949 N N . ILE A 1 114 ? 14.197 -13.920 -1.395 1.00 43.09 114 ILE A N 1
ATOM 950 C CA . ILE A 1 114 ? 15.522 -13.668 -0.844 1.00 43.09 114 ILE A CA 1
ATOM 951 C C . ILE A 1 114 ? 16.081 -12.542 -1.717 1.00 43.09 114 ILE A C 1
ATOM 953 O O . ILE A 1 114 ? 16.346 -12.789 -2.901 1.00 43.09 114 ILE A O 1
ATOM 957 N N . PRO A 1 115 ? 16.215 -11.300 -1.208 1.00 44.78 115 PRO A N 1
ATOM 958 C CA . PRO A 1 115 ? 16.905 -10.284 -1.978 1.00 44.78 115 PRO A CA 1
ATOM 959 C C . PRO A 1 115 ? 18.304 -10.838 -2.236 1.00 44.78 115 PRO A C 1
ATOM 961 O O . PRO A 1 115 ? 18.875 -11.467 -1.341 1.00 44.78 115 PRO A O 1
ATOM 964 N N . LYS A 1 116 ? 18.821 -10.681 -3.466 1.00 37.75 116 LYS A N 1
ATOM 965 C CA . LYS A 1 116 ? 20.170 -11.138 -3.852 1.00 37.75 116 LYS A CA 1
ATOM 966 C C . LYS A 1 116 ? 21.118 -10.972 -2.660 1.00 37.75 116 LYS A C 1
ATOM 968 O O . LYS A 1 116 ? 21.177 -9.887 -2.081 1.00 37.75 116 LYS A O 1
ATOM 973 N N . ALA A 1 117 ? 21.781 -12.068 -2.287 1.00 38.75 117 ALA A N 1
ATOM 974 C CA . ALA A 1 117 ? 22.373 -12.337 -0.970 1.00 38.75 117 ALA A CA 1
ATOM 975 C C . ALA A 1 117 ? 23.341 -11.272 -0.402 1.00 38.75 117 ALA A C 1
ATOM 977 O O . ALA A 1 117 ? 23.729 -11.361 0.758 1.00 38.75 117 ALA A O 1
ATOM 978 N N . GLU A 1 118 ? 23.689 -10.241 -1.167 1.00 40.03 118 GLU A N 1
ATOM 979 C CA . GLU A 1 118 ? 24.470 -9.082 -0.729 1.00 40.03 118 GLU A CA 1
ATOM 980 C C . GLU A 1 118 ? 23.707 -8.120 0.204 1.00 40.03 118 GLU A C 1
ATOM 982 O O . GLU A 1 118 ? 24.347 -7.368 0.932 1.00 40.03 118 GLU A O 1
ATOM 987 N N . ASN A 1 119 ? 22.366 -8.151 0.255 1.00 40.97 119 ASN A N 1
ATOM 988 C CA . ASN A 1 119 ? 21.568 -7.182 1.038 1.00 40.97 119 ASN A CA 1
ATOM 989 C C . ASN A 1 119 ? 20.982 -7.707 2.363 1.00 40.97 119 ASN A C 1
ATOM 991 O O . ASN A 1 119 ? 20.281 -6.982 3.072 1.00 40.97 119 ASN A O 1
ATOM 995 N N . ILE A 1 120 ? 21.294 -8.946 2.752 1.00 43.41 120 ILE A N 1
ATOM 996 C CA . ILE A 1 120 ? 20.765 -9.568 3.982 1.00 43.41 120 ILE A CA 1
ATOM 997 C C . ILE A 1 120 ? 21.239 -8.819 5.247 1.00 43.41 120 ILE A C 1
ATOM 999 O O . ILE A 1 120 ? 20.517 -8.756 6.242 1.00 43.41 120 ILE A O 1
ATOM 1003 N N . GLY A 1 121 ? 22.406 -8.165 5.193 1.00 38.09 121 GLY A N 1
ATOM 1004 C CA . GLY A 1 121 ? 22.934 -7.350 6.295 1.00 38.09 121 GLY A CA 1
ATOM 1005 C C . GLY A 1 121 ? 22.115 -6.090 6.613 1.00 38.09 121 GLY A C 1
ATOM 1006 O O . GLY A 1 121 ? 22.113 -5.643 7.757 1.00 38.09 121 GLY A O 1
ATOM 1007 N N . VAL A 1 122 ? 21.370 -5.544 5.644 1.00 43.00 122 VAL A N 1
ATOM 1008 C CA . VAL A 1 122 ? 20.551 -4.326 5.824 1.00 43.00 122 VAL A CA 1
ATOM 1009 C C . VAL A 1 122 ? 19.206 -4.650 6.492 1.00 43.00 122 VAL A C 1
ATOM 1011 O O . VAL A 1 122 ? 18.701 -3.875 7.305 1.00 43.00 122 VAL A O 1
ATOM 1014 N N . LEU A 1 123 ? 18.660 -5.842 6.219 1.00 43.06 123 LEU A N 1
ATOM 1015 C CA . LEU A 1 123 ? 17.353 -6.307 6.703 1.00 43.06 123 LEU A CA 1
ATOM 1016 C C . LEU A 1 123 ? 17.262 -6.438 8.230 1.00 43.06 123 LEU A C 1
ATOM 1018 O O . LEU A 1 123 ? 16.205 -6.203 8.813 1.00 43.06 123 LEU A O 1
ATOM 1022 N N . VAL A 1 124 ? 18.358 -6.806 8.895 1.00 40.66 124 VAL A N 1
ATOM 1023 C CA . VAL A 1 124 ? 18.365 -6.999 10.355 1.00 40.66 124 VAL A CA 1
ATOM 1024 C C . VAL A 1 124 ? 18.442 -5.660 11.100 1.00 40.66 124 VAL A C 1
ATOM 1026 O O . VAL A 1 124 ? 17.922 -5.546 12.209 1.00 40.66 124 VAL A O 1
ATOM 1029 N N . ALA A 1 125 ? 19.023 -4.627 10.483 1.00 36.12 125 ALA A N 1
ATOM 1030 C CA . ALA A 1 125 ? 19.218 -3.322 11.110 1.00 36.12 125 ALA A CA 1
ATOM 1031 C C . ALA A 1 125 ? 17.967 -2.423 11.073 1.00 36.12 125 ALA A C 1
ATOM 1033 O O . ALA A 1 125 ? 17.783 -1.611 11.974 1.00 36.12 125 ALA A O 1
ATOM 1034 N N . GLN A 1 126 ? 17.085 -2.577 10.078 1.00 41.50 126 GLN A N 1
ATOM 1035 C CA . GLN A 1 126 ? 15.968 -1.644 9.843 1.00 41.50 126 GLN A CA 1
ATOM 1036 C C . GLN A 1 126 ? 14.632 -2.052 10.490 1.00 41.50 126 GLN A C 1
ATOM 1038 O O . GLN A 1 126 ? 13.675 -1.287 10.460 1.00 41.50 126 GLN A O 1
ATOM 1043 N N . LYS A 1 127 ? 14.552 -3.223 11.142 1.00 39.47 127 LYS A N 1
ATOM 1044 C CA . LYS A 1 127 ? 13.318 -3.765 11.754 1.00 39.47 127 LYS A CA 1
ATOM 1045 C C . LYS A 1 127 ? 12.658 -2.841 12.800 1.00 39.47 127 LYS A C 1
ATOM 1047 O O . LYS A 1 127 ? 11.504 -3.063 13.151 1.00 39.47 127 LYS A O 1
ATOM 1052 N N . LYS A 1 128 ? 13.369 -1.829 13.313 1.00 37.06 128 LYS A N 1
ATOM 1053 C CA . LYS A 1 128 ? 12.848 -0.868 14.300 1.00 37.06 128 LYS A CA 1
ATOM 1054 C C . LYS A 1 128 ? 12.133 0.353 13.706 1.00 37.06 128 LYS A C 1
ATOM 1056 O O . LYS A 1 128 ? 11.382 0.974 14.447 1.00 37.06 128 LYS A O 1
ATOM 1061 N N . ASP A 1 129 ? 12.284 0.639 12.410 1.00 37.66 129 ASP A N 1
ATOM 1062 C CA . ASP A 1 129 ? 11.878 1.937 11.838 1.00 37.66 129 ASP A CA 1
ATOM 1063 C C . ASP A 1 129 ? 10.842 1.843 10.702 1.00 37.66 129 ASP A C 1
ATOM 1065 O O . ASP A 1 129 ? 10.526 2.853 10.070 1.00 37.66 129 ASP A O 1
ATOM 1069 N N . PHE A 1 130 ? 10.256 0.662 10.462 1.00 49.19 130 PHE A N 1
ATOM 1070 C CA . PHE A 1 130 ? 9.167 0.459 9.492 1.00 49.19 130 PHE A CA 1
ATOM 1071 C C . PHE A 1 130 ? 7.848 1.062 10.004 1.00 49.19 130 PHE A C 1
ATOM 1073 O O . PHE A 1 130 ? 6.909 0.382 10.404 1.00 49.19 130 PHE A O 1
ATOM 1080 N N . THR A 1 131 ? 7.822 2.387 10.035 1.00 47.97 131 THR A N 1
ATOM 1081 C CA . THR A 1 131 ? 6.677 3.249 10.328 1.00 47.97 131 THR A CA 1
ATOM 1082 C C . THR A 1 131 ? 6.159 3.853 9.014 1.00 47.97 131 THR A C 1
ATOM 1084 O O . THR A 1 131 ? 6.837 3.737 7.988 1.00 47.97 131 THR A O 1
ATOM 1087 N N . PRO A 1 132 ? 4.989 4.524 8.997 1.00 44.34 132 PRO A N 1
ATOM 1088 C CA . PRO A 1 132 ? 4.441 5.223 7.823 1.00 44.34 132 PRO A CA 1
ATOM 1089 C C . PRO A 1 132 ? 5.433 6.096 7.024 1.00 44.34 132 PRO A C 1
ATOM 1091 O O . PRO A 1 132 ? 5.227 6.327 5.832 1.00 44.34 132 PRO A O 1
ATOM 1094 N N . HIS A 1 133 ? 6.543 6.511 7.642 1.00 37.69 133 HIS A N 1
ATOM 1095 C CA . HIS A 1 133 ? 7.650 7.233 7.012 1.00 37.69 133 HIS A CA 1
ATOM 1096 C C . HIS A 1 133 ? 8.381 6.432 5.913 1.00 37.69 133 HIS A C 1
ATOM 1098 O O . HIS A 1 133 ? 8.925 7.016 4.979 1.00 37.69 133 HIS A O 1
ATOM 1104 N N . PHE A 1 134 ? 8.353 5.093 5.953 1.00 41.84 134 PHE A N 1
ATOM 1105 C CA . PHE A 1 134 ? 9.011 4.261 4.940 1.00 41.84 134 PHE A CA 1
ATOM 1106 C C . PHE A 1 134 ? 8.376 4.419 3.550 1.00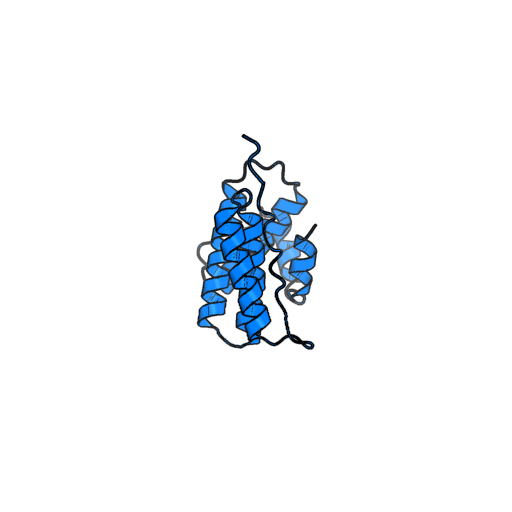 41.84 134 PHE A C 1
ATOM 1108 O O . PHE A 1 134 ? 9.079 4.355 2.552 1.00 41.84 134 PHE A O 1
ATOM 1115 N N . VAL A 1 135 ? 7.071 4.709 3.451 1.00 42.62 135 VAL A N 1
ATOM 1116 C CA . VAL A 1 135 ? 6.406 4.947 2.152 1.00 42.62 135 VAL A CA 1
ATOM 1117 C C . VAL A 1 135 ? 6.724 6.316 1.560 1.00 42.62 135 VAL A C 1
ATOM 1119 O O . VAL A 1 135 ? 6.678 6.459 0.337 1.00 42.62 135 VAL A O 1
ATOM 1122 N N . GLU A 1 136 ? 7.094 7.305 2.376 1.00 40.41 136 GLU A N 1
ATOM 1123 C CA . GLU A 1 136 ? 7.611 8.580 1.861 1.00 40.41 136 GLU A CA 1
ATOM 1124 C C . GLU A 1 136 ? 8.953 8.376 1.136 1.00 40.41 136 GLU A C 1
ATOM 1126 O O . GLU A 1 136 ? 9.178 8.990 0.099 1.00 40.41 136 GLU A O 1
ATOM 1131 N N . LEU A 1 137 ? 9.768 7.400 1.558 1.00 37.72 137 LEU A N 1
ATOM 1132 C CA . LEU A 1 137 ? 11.026 7.008 0.897 1.00 37.72 137 LEU A CA 1
ATOM 1133 C C . LEU A 1 137 ? 10.851 6.217 -0.420 1.00 37.72 137 LEU A C 1
ATOM 1135 O O . LEU A 1 137 ? 11.817 6.012 -1.157 1.00 37.72 137 LEU A O 1
ATOM 1139 N N . ILE A 1 138 ? 9.632 5.771 -0.744 1.00 38.53 138 ILE A N 1
ATOM 1140 C CA . ILE A 1 138 ? 9.286 5.079 -2.009 1.00 38.53 138 ILE A CA 1
ATOM 1141 C C . ILE A 1 138 ? 8.622 6.065 -2.992 1.00 38.53 138 ILE A C 1
ATOM 1143 O O . ILE A 1 138 ? 8.180 5.687 -4.084 1.00 38.53 138 ILE A O 1
ATOM 1147 N N . SER A 1 139 ? 8.477 7.331 -2.589 1.00 33.91 139 SER A N 1
ATOM 1148 C CA . SER A 1 139 ? 7.656 8.315 -3.286 1.00 33.91 139 SER A CA 1
ATOM 1149 C C . SER A 1 139 ? 8.417 9.280 -4.199 1.00 33.91 139 SER A C 1
ATOM 1151 O O . SER A 1 139 ? 7.735 10.078 -4.838 1.00 33.91 139 SER A O 1
ATOM 1153 N N . ASP A 1 140 ? 9.735 9.110 -4.355 1.00 39.88 140 ASP A N 1
ATOM 1154 C CA . ASP A 1 140 ? 10.564 9.771 -5.379 1.00 39.88 140 ASP A CA 1
ATOM 1155 C C . ASP A 1 140 ? 11.159 8.757 -6.372 1.00 39.88 140 ASP A C 1
ATOM 1157 O O . ASP A 1 140 ? 11.770 7.754 -5.923 1.00 39.88 140 ASP A O 1
#

Foldseek 3Di:
DDDDDDPDPDDDDDADVVGDLVNVVVVLVVVLVVCVVVDDALLSNLLSLQVVLVSCVVVVNVVSNLVSLVSSLVSLVCCLPPDPDPDDPVLNVLSLLSNQVSCVVNVVPVPNVCDPVVCPVVNVVCPVPPDPVSSVVNVD